Protein AF-A0A0M8YAC7-F1 (afdb_monomer_lite)

Radius of gyration: 15.44 Å; chains: 1; bounding box: 37×21×43 Å

Sequence (80 aa):
MPAAEPYRAWATFSFTAASGRTNECDLFIAVPGGLYLLELKGHPGRVVNHGDTWQFHADRVRTLKNPLHLTDLKCKELKG

Secondary structure (DSSP, 8-state):
--SSTT-EEEEEEEEE-TTS-EEEEEEEEEETTEEEEE-----SSEEEEETTEEEEESSSEEEEE-THHHHHHHHHHHH-

Structure (mmCIF, N/CA/C/O backbone):
data_AF-A0A0M8YAC7-F1
#
_entry.id   AF-A0A0M8YAC7-F1
#
loop_
_atom_site.group_PDB
_atom_site.id
_atom_site.type_symbol
_atom_site.label_atom_id
_atom_site.label_alt_id
_atom_site.label_comp_id
_atom_site.label_asym_id
_atom_site.label_entity_id
_atom_site.label_seq_id
_atom_site.pdbx_PDB_ins_code
_atom_site.Cartn_x
_atom_site.Cartn_y
_atom_site.Cartn_z
_atom_site.occupancy
_atom_site.B_iso_or_equiv
_atom_site.auth_seq_id
_atom_site.auth_comp_id
_atom_site.auth_asym_id
_atom_site.auth_atom_id
_atom_site.pdbx_PDB_model_num
ATOM 1 N N . MET A 1 1 ? -18.898 0.330 -2.978 1.00 81.56 1 MET A N 1
ATOM 2 C CA . MET A 1 1 ? -18.896 -0.342 -1.660 1.00 81.56 1 MET A CA 1
ATOM 3 C C . MET A 1 1 ? -20.329 -0.461 -1.175 1.00 81.56 1 MET A C 1
ATOM 5 O O . MET A 1 1 ? -21.103 0.436 -1.500 1.00 81.56 1 MET A O 1
ATOM 9 N N . PRO A 1 2 ? -20.705 -1.536 -0.464 1.00 88.38 2 PRO A N 1
ATOM 10 C CA . PRO A 1 2 ? -22.025 -1.639 0.153 1.00 88.38 2 PRO A CA 1
ATOM 11 C C . PRO A 1 2 ? -22.278 -0.468 1.108 1.00 88.38 2 PRO A C 1
ATOM 13 O O . PRO A 1 2 ? -21.362 -0.039 1.806 1.00 88.38 2 PRO A O 1
ATOM 16 N N . ALA A 1 3 ? -23.513 0.028 1.161 1.00 89.88 3 ALA A N 1
ATOM 17 C CA . ALA A 1 3 ? -23.932 1.037 2.132 1.00 89.88 3 ALA A CA 1
ATOM 18 C C . ALA A 1 3 ? -24.291 0.373 3.476 1.00 89.88 3 ALA A C 1
ATOM 20 O O . ALA A 1 3 ? -25.434 0.424 3.921 1.00 89.88 3 ALA A O 1
ATOM 21 N N . ALA A 1 4 ? -23.329 -0.325 4.079 1.00 91.00 4 ALA A N 1
ATOM 22 C CA . ALA A 1 4 ? -23.500 -1.050 5.333 1.00 91.00 4 ALA A CA 1
ATOM 23 C C . ALA A 1 4 ? -2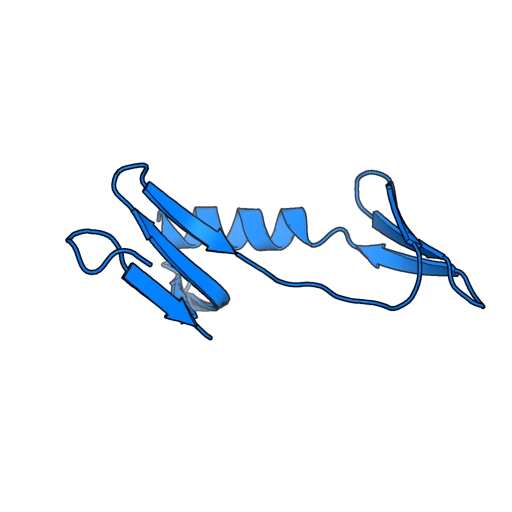2.207 -1.018 6.152 1.00 91.00 4 ALA A C 1
ATOM 25 O O . ALA A 1 4 ? -21.110 -1.008 5.597 1.00 91.00 4 ALA A O 1
ATOM 26 N N . GLU A 1 5 ? -22.320 -1.052 7.475 1.00 90.88 5 GLU A N 1
ATOM 27 C CA . GLU A 1 5 ? -21.150 -1.194 8.340 1.00 90.88 5 GLU A CA 1
ATOM 28 C C . GLU A 1 5 ? -20.622 -2.640 8.322 1.00 90.88 5 GLU A C 1
ATOM 30 O O . GLU A 1 5 ? -21.414 -3.579 8.189 1.00 90.88 5 GLU A O 1
ATOM 35 N N . PRO A 1 6 ? -19.299 -2.854 8.462 1.00 91.88 6 PRO A N 1
ATOM 36 C CA . PRO A 1 6 ? -18.226 -1.866 8.604 1.00 91.88 6 PRO A CA 1
ATOM 37 C C . PRO A 1 6 ? -17.539 -1.513 7.264 1.00 91.88 6 PRO A C 1
ATOM 39 O O . PRO A 1 6 ? -16.337 -1.258 7.246 1.00 91.88 6 PRO A O 1
ATOM 42 N N . TYR A 1 7 ? -18.245 -1.547 6.125 1.00 96.88 7 TYR A N 1
ATOM 43 C CA . TYR A 1 7 ? -17.630 -1.319 4.812 1.00 96.88 7 TYR A CA 1
ATOM 44 C C . TYR A 1 7 ? -17.273 0.158 4.624 1.00 96.88 7 TYR A C 1
ATOM 46 O O . TYR A 1 7 ? -18.133 0.994 4.343 1.00 96.88 7 TYR A O 1
ATOM 54 N N . ARG A 1 8 ? -15.984 0.485 4.727 1.00 96.31 8 ARG A N 1
ATOM 55 C CA . ARG A 1 8 ? -15.464 1.837 4.486 1.00 96.31 8 ARG A CA 1
ATOM 56 C C . ARG A 1 8 ? -14.261 1.801 3.565 1.00 96.31 8 ARG A C 1
ATOM 58 O O . ARG A 1 8 ? -13.508 0.830 3.536 1.00 96.31 8 ARG A O 1
ATOM 65 N N . ALA A 1 9 ? -14.093 2.873 2.804 1.00 96.81 9 ALA A N 1
ATOM 66 C CA . ALA A 1 9 ? -12.937 3.061 1.952 1.00 96.81 9 ALA A CA 1
ATOM 67 C C . ALA A 1 9 ? -12.542 4.537 1.949 1.00 96.81 9 ALA A C 1
ATOM 69 O O . ALA A 1 9 ? -13.401 5.404 1.785 1.00 96.81 9 ALA A O 1
ATOM 70 N N . TRP A 1 10 ? -11.251 4.806 2.115 1.00 97.62 10 TRP A N 1
ATOM 71 C CA . TRP A 1 10 ? -10.677 6.148 2.098 1.00 97.62 10 TRP A CA 1
ATOM 72 C C . TRP A 1 10 ? -9.604 6.206 1.022 1.00 97.62 10 TRP A C 1
ATOM 74 O O . TRP A 1 10 ? -8.593 5.510 1.114 1.00 97.62 10 TRP A O 1
ATOM 84 N N . ALA A 1 11 ? -9.844 7.011 -0.010 1.00 97.62 11 ALA A N 1
ATOM 85 C CA . ALA A 1 11 ? -8.823 7.322 -0.999 1.00 97.62 11 ALA A CA 1
ATOM 86 C C . ALA A 1 11 ? -7.785 8.280 -0.399 1.00 97.62 11 ALA A C 1
ATOM 88 O O . ALA A 1 11 ? -8.109 9.033 0.523 1.00 97.62 11 ALA A O 1
ATOM 89 N N . THR A 1 12 ? -6.561 8.256 -0.936 1.00 97.38 12 THR A N 1
ATOM 90 C CA . THR A 1 12 ? -5.459 9.152 -0.533 1.00 97.38 12 THR A CA 1
ATOM 91 C C . THR A 1 12 ? -5.263 9.176 0.987 1.00 97.38 12 THR A C 1
ATOM 93 O O . THR A 1 12 ? -5.215 10.234 1.612 1.00 97.38 12 THR A O 1
ATOM 96 N N . PHE A 1 13 ? -5.254 7.992 1.599 1.00 98.19 13 PHE A N 1
ATOM 97 C CA . PHE A 1 13 ? -5.216 7.836 3.049 1.00 98.19 13 PHE A CA 1
ATOM 98 C C . PHE A 1 13 ? -3.790 8.001 3.573 1.00 98.19 13 PHE A C 1
ATOM 100 O O . PHE A 1 13 ? -2.861 7.391 3.041 1.00 98.19 13 PHE A O 1
ATOM 107 N N . SER A 1 14 ? -3.629 8.769 4.650 1.00 97.81 14 SER A N 1
ATOM 108 C CA . SER A 1 14 ? -2.358 8.962 5.345 1.00 97.81 14 SER A CA 1
ATOM 109 C C . SER A 1 14 ? -2.469 8.630 6.832 1.00 97.81 14 SER A C 1
ATOM 111 O O . SER A 1 14 ? -3.530 8.762 7.444 1.00 97.81 14 SER A O 1
ATOM 113 N N . PHE A 1 15 ? -1.364 8.171 7.417 1.00 97.44 15 PHE A N 1
ATOM 114 C CA . PHE A 1 15 ? -1.254 7.885 8.845 1.00 97.44 15 PHE A CA 1
ATOM 115 C C . PHE A 1 15 ? 0.180 8.087 9.339 1.00 97.44 15 PHE A C 1
ATOM 117 O O . PHE A 1 15 ? 1.144 7.924 8.589 1.00 97.44 15 PHE A O 1
ATOM 124 N N . THR A 1 16 ? 0.323 8.398 10.625 1.00 97.75 16 THR A N 1
ATOM 125 C CA . THR A 1 16 ? 1.627 8.508 11.289 1.00 97.75 16 THR A CA 1
ATOM 126 C C . THR A 1 16 ? 1.889 7.236 12.084 1.00 97.75 16 THR A C 1
ATOM 128 O O . THR A 1 16 ? 1.119 6.890 12.977 1.00 97.75 16 THR A O 1
ATOM 131 N N . ALA A 1 17 ? 2.963 6.525 11.747 1.00 96.00 17 ALA A N 1
ATOM 132 C CA . ALA A 1 17 ? 3.392 5.323 12.454 1.00 96.00 17 ALA A CA 1
ATOM 133 C C . ALA A 1 17 ? 3.936 5.652 13.853 1.00 96.00 17 ALA A C 1
ATOM 135 O O . ALA A 1 17 ? 4.365 6.777 14.113 1.00 96.00 17 ALA A O 1
ATOM 136 N N . ALA A 1 18 ? 4.027 4.647 14.731 1.00 93.81 18 ALA A N 1
ATOM 137 C CA . ALA A 1 18 ? 4.644 4.796 16.057 1.00 93.81 18 ALA A CA 1
ATOM 138 C C . ALA A 1 18 ? 6.114 5.262 15.995 1.00 93.81 18 ALA A C 1
ATOM 140 O O . ALA A 1 18 ? 6.608 5.902 16.918 1.00 93.81 18 ALA A O 1
ATOM 141 N N . SER A 1 19 ? 6.801 4.995 14.880 1.00 92.75 19 SER A N 1
ATOM 142 C CA . SER A 1 19 ? 8.146 5.506 14.590 1.00 92.75 19 SER A CA 1
ATOM 143 C C . SER A 1 19 ? 8.198 7.016 14.313 1.00 92.75 19 SER A C 1
ATOM 145 O O . SER A 1 19 ? 9.284 7.567 14.152 1.00 92.75 19 SER A O 1
ATOM 147 N N . GLY A 1 20 ? 7.048 7.686 14.196 1.00 95.94 20 GLY A N 1
ATOM 148 C CA . GLY A 1 20 ? 6.925 9.068 13.733 1.00 95.94 20 GLY A CA 1
ATOM 149 C C . GLY A 1 20 ? 6.941 9.217 12.208 1.00 95.94 20 GLY A C 1
ATOM 150 O O . GLY A 1 20 ? 6.779 10.330 11.710 1.00 95.94 20 GLY A O 1
ATOM 151 N N . 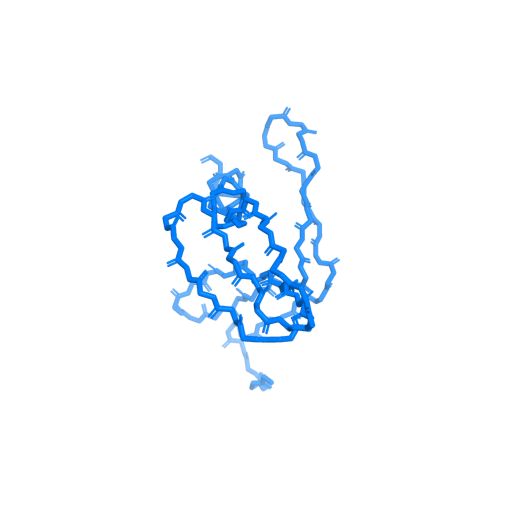ARG A 1 21 ? 7.112 8.128 11.440 1.00 95.44 21 ARG A N 1
ATOM 152 C CA . ARG A 1 21 ? 7.074 8.183 9.972 1.00 95.44 21 ARG A CA 1
ATOM 153 C C . ARG A 1 21 ? 5.648 8.412 9.475 1.00 95.44 21 ARG A C 1
ATOM 155 O O . ARG A 1 21 ? 4.750 7.633 9.790 1.00 95.44 21 ARG A O 1
ATOM 162 N N . THR A 1 22 ? 5.461 9.422 8.632 1.00 97.50 22 THR A N 1
ATOM 163 C CA . THR A 1 22 ? 4.226 9.581 7.856 1.00 97.50 22 THR A CA 1
ATOM 164 C C . THR A 1 22 ? 4.227 8.599 6.692 1.00 97.50 22 THR A C 1
ATOM 166 O O . THR A 1 22 ? 5.156 8.576 5.881 1.00 97.50 22 THR A O 1
ATOM 169 N N . ASN A 1 23 ? 3.180 7.789 6.608 1.00 97.56 23 ASN A N 1
ATOM 170 C CA . ASN A 1 23 ? 2.912 6.909 5.486 1.00 97.56 23 ASN A CA 1
ATOM 171 C C . ASN A 1 23 ? 1.625 7.335 4.790 1.00 97.56 23 ASN A C 1
ATOM 173 O O . ASN A 1 23 ? 0.707 7.877 5.401 1.00 97.56 23 ASN A O 1
ATOM 177 N N . GLU A 1 24 ? 1.554 7.015 3.508 1.00 97.56 24 GLU A N 1
ATOM 178 C CA . GLU A 1 24 ? 0.396 7.267 2.658 1.00 97.56 24 GLU A CA 1
ATOM 179 C C . GLU A 1 24 ? 0.089 6.010 1.850 1.00 97.56 24 GLU A C 1
ATOM 181 O O . GLU A 1 24 ? 0.988 5.197 1.630 1.00 97.56 24 GLU A O 1
ATOM 186 N N . CYS A 1 25 ? -1.150 5.848 1.399 1.00 97.62 25 CYS A N 1
ATOM 187 C CA . CYS A 1 25 ? -1.542 4.859 0.401 1.00 97.62 25 CYS A CA 1
ATOM 188 C C . CYS A 1 25 ? -2.676 5.395 -0.476 1.00 97.62 25 CYS A C 1
ATOM 190 O O . CYS A 1 25 ? -3.420 6.297 -0.080 1.00 97.62 25 CYS A O 1
ATOM 192 N N . ASP A 1 26 ? -2.836 4.801 -1.655 1.00 98.12 26 ASP A N 1
ATOM 193 C CA . ASP A 1 26 ? -3.868 5.227 -2.597 1.00 98.12 26 ASP A CA 1
ATOM 194 C C . ASP A 1 26 ? -5.279 4.913 -2.082 1.00 98.12 26 ASP A C 1
ATOM 196 O O . ASP A 1 26 ? -6.197 5.711 -2.285 1.00 98.12 26 ASP A O 1
ATOM 200 N N . LEU A 1 27 ? -5.462 3.775 -1.400 1.00 98.06 27 LEU A N 1
ATOM 201 C CA . LEU A 1 27 ? -6.751 3.367 -0.849 1.00 98.06 27 LEU A CA 1
ATOM 202 C C . LEU A 1 27 ? -6.590 2.526 0.423 1.00 98.06 27 LEU A C 1
ATOM 204 O O . LEU A 1 27 ? -5.949 1.476 0.414 1.00 98.06 27 LEU A O 1
ATOM 208 N N . PHE A 1 28 ? -7.254 2.948 1.496 1.00 97.75 28 PHE A N 1
ATOM 209 C CA . PHE A 1 28 ? -7.418 2.164 2.717 1.00 97.75 28 PHE A CA 1
ATOM 210 C C . PHE A 1 28 ? -8.842 1.621 2.803 1.00 97.75 28 PHE A C 1
ATOM 212 O O . PHE A 1 28 ? -9.800 2.367 2.601 1.00 97.75 28 PHE A O 1
ATOM 219 N N . ILE A 1 29 ? -8.994 0.328 3.083 1.00 97.62 29 ILE A N 1
ATOM 220 C CA . ILE A 1 29 ? -10.284 -0.367 3.072 1.00 97.62 29 ILE A CA 1
ATOM 221 C C . ILE A 1 29 ? -10.510 -1.059 4.413 1.00 97.62 29 ILE A C 1
ATOM 223 O O . ILE A 1 29 ? -9.668 -1.839 4.852 1.00 97.62 29 ILE A O 1
ATOM 227 N N . ALA A 1 30 ? -11.681 -0.839 5.006 1.00 96.50 30 ALA A N 1
ATOM 228 C CA . ALA A 1 30 ? -12.185 -1.609 6.135 1.00 96.50 30 ALA A CA 1
ATOM 229 C C . ALA A 1 30 ? -13.386 -2.456 5.699 1.00 96.50 30 ALA A C 1
ATOM 231 O O . ALA A 1 30 ? -14.328 -1.949 5.088 1.00 96.50 30 ALA A O 1
ATOM 232 N N . VAL A 1 31 ? -13.338 -3.751 6.002 1.00 96.88 31 VAL A N 1
ATOM 233 C CA . VAL A 1 31 ? -14.406 -4.735 5.761 1.00 96.88 31 VAL A CA 1
ATOM 234 C C . VAL A 1 31 ? -14.440 -5.747 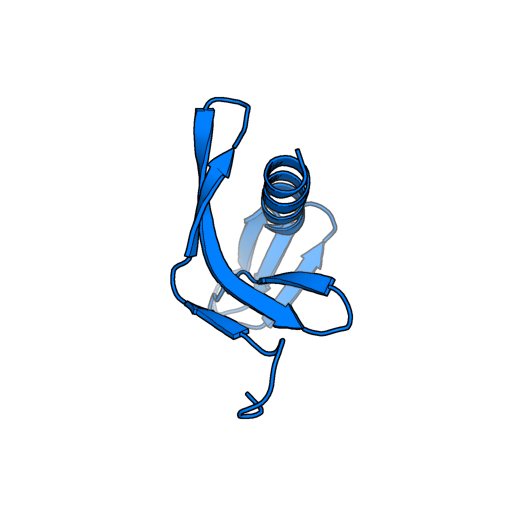6.914 1.00 96.88 31 VAL A C 1
ATOM 236 O O . VAL A 1 31 ? -13.479 -5.813 7.681 1.00 96.88 31 VAL A O 1
ATOM 239 N N . PRO A 1 32 ? -15.482 -6.595 7.043 1.00 96.00 32 PRO A N 1
ATOM 240 C CA . PRO A 1 32 ? -15.511 -7.633 8.080 1.00 96.00 32 PRO A CA 1
ATOM 241 C C . PRO A 1 32 ? -14.285 -8.560 8.098 1.00 96.00 32 PRO A C 1
ATOM 243 O O . PRO A 1 32 ? -13.909 -9.055 9.153 1.00 96.00 32 PRO A O 1
ATOM 246 N N . GLY A 1 33 ? -13.651 -8.782 6.941 1.00 95.19 33 GLY A N 1
ATOM 247 C CA . GLY A 1 33 ? -12.435 -9.594 6.819 1.00 95.19 33 GLY A CA 1
ATOM 248 C C . GLY A 1 33 ? -11.145 -8.913 7.291 1.00 95.19 33 GLY A C 1
ATOM 249 O O . GLY A 1 33 ? -10.116 -9.578 7.365 1.00 95.19 33 GLY A O 1
ATOM 250 N N . GLY A 1 34 ? -11.179 -7.615 7.610 1.00 95.44 34 GLY A N 1
ATOM 251 C CA . GLY A 1 34 ? -10.030 -6.869 8.113 1.00 95.44 34 GLY A CA 1
ATOM 252 C C . GLY A 1 34 ? -9.795 -5.533 7.413 1.00 95.44 34 GLY A C 1
ATOM 253 O O . GLY A 1 34 ? -10.682 -4.953 6.781 1.00 95.44 34 GLY A O 1
ATOM 254 N N . LEU A 1 35 ? -8.564 -5.050 7.568 1.00 96.00 35 LEU A N 1
ATOM 255 C CA . LEU A 1 35 ? -8.081 -3.783 7.034 1.00 96.00 35 LEU A CA 1
ATOM 256 C C . LEU A 1 35 ? -7.083 -4.053 5.906 1.00 96.00 35 LEU A C 1
ATOM 258 O O . LEU A 1 35 ? -6.189 -4.885 6.058 1.00 96.00 35 LEU A O 1
ATOM 262 N N . TYR A 1 36 ? -7.216 -3.336 4.794 1.00 96.88 36 TYR A N 1
ATOM 263 C CA . TYR A 1 36 ? -6.376 -3.510 3.611 1.00 96.88 36 TYR A CA 1
ATOM 264 C C . TYR A 1 36 ? -5.808 -2.160 3.174 1.00 96.88 36 TYR A C 1
ATOM 266 O O . TYR A 1 36 ? -6.555 -1.202 2.979 1.00 96.88 36 TYR A O 1
ATOM 274 N N . LEU A 1 37 ? -4.488 -2.102 2.995 1.00 97.81 37 LEU A N 1
ATOM 275 C CA . LEU A 1 37 ? -3.796 -1.006 2.317 1.00 97.81 37 LEU A CA 1
ATOM 276 C C . LEU A 1 37 ? -3.566 -1.411 0.861 1.00 97.81 37 LEU A C 1
ATOM 278 O O . LEU A 1 37 ? -2.923 -2.427 0.590 1.00 97.81 37 LEU A O 1
ATOM 282 N N . LEU A 1 38 ? -4.086 -0.621 -0.072 1.00 96.81 38 LEU A N 1
ATOM 283 C CA . LEU A 1 38 ? -3.931 -0.826 -1.505 1.00 96.81 38 LEU A CA 1
ATOM 284 C C . LEU A 1 38 ? -3.099 0.306 -2.109 1.00 96.81 38 LEU A C 1
ATOM 286 O O . LEU A 1 38 ? -3.343 1.489 -1.877 1.00 96.81 38 LEU A O 1
ATOM 290 N N . GLU A 1 39 ? -2.127 -0.092 -2.922 1.00 97.19 39 GLU A N 1
ATOM 291 C CA . GLU A 1 39 ? -1.247 0.789 -3.680 1.00 97.19 39 GLU A CA 1
ATOM 292 C C . GLU A 1 39 ? -1.403 0.478 -5.162 1.00 97.19 39 GLU A C 1
ATOM 294 O O . GLU A 1 39 ? -1.258 -0.668 -5.596 1.00 97.19 39 GLU A O 1
ATOM 299 N N . LEU A 1 40 ? -1.673 1.507 -5.949 1.00 94.81 40 LEU A N 1
ATOM 300 C CA . LEU A 1 40 ? -1.751 1.438 -7.391 1.00 94.81 40 LEU A CA 1
ATOM 301 C C . LEU A 1 40 ? -0.412 1.901 -7.958 1.00 94.81 40 LEU A C 1
ATOM 303 O O . LEU A 1 40 ? 0.060 3.014 -7.723 1.00 94.81 40 LEU A O 1
ATOM 307 N N . LYS A 1 41 ? 0.230 1.021 -8.724 1.00 91.44 41 LYS A N 1
ATOM 308 C CA . LYS A 1 41 ? 1.447 1.342 -9.470 1.00 91.44 41 LYS A CA 1
ATOM 309 C C . LYS A 1 41 ? 1.213 1.002 -10.928 1.00 91.44 41 LYS A C 1
ATOM 311 O O . LYS A 1 41 ? 0.985 -0.152 -11.276 1.00 91.44 41 LYS A O 1
ATOM 316 N N . GLY A 1 42 ? 1.252 2.029 -11.765 1.00 90.00 42 GLY A N 1
ATOM 317 C CA . GLY A 1 42 ? 1.049 1.911 -13.200 1.00 90.00 42 GLY A CA 1
ATOM 318 C C . GLY A 1 42 ? 2.290 2.342 -13.963 1.00 90.00 42 GLY A C 1
ATOM 319 O O . GLY A 1 42 ? 2.909 3.357 -13.648 1.00 90.00 42 GLY A O 1
ATOM 320 N N . HIS A 1 43 ? 2.635 1.577 -14.991 1.00 93.69 43 HIS A N 1
ATOM 321 C CA . HIS A 1 43 ? 3.581 1.985 -16.019 1.00 93.69 43 HIS A CA 1
ATOM 322 C C . HIS A 1 43 ? 3.156 1.345 -17.350 1.00 93.69 43 HIS A C 1
ATOM 324 O O . HIS A 1 43 ? 2.647 0.222 -17.324 1.00 93.69 43 HIS A O 1
ATOM 330 N N . PRO A 1 44 ? 3.339 2.016 -18.504 1.00 94.75 44 PRO A N 1
ATOM 331 C CA . PRO A 1 44 ? 3.014 1.429 -19.802 1.00 94.75 44 PRO A CA 1
ATOM 332 C C . PRO A 1 44 ? 3.712 0.087 -20.061 1.00 94.75 44 PRO A C 1
ATOM 334 O O . PRO A 1 44 ? 4.855 -0.111 -19.634 1.00 94.75 44 PRO A O 1
ATOM 337 N N . GLY A 1 45 ? 3.044 -0.780 -20.829 1.00 96.00 45 GLY A N 1
ATOM 338 C CA . GLY A 1 45 ? 3.562 -2.074 -21.281 1.00 96.00 45 GLY A CA 1
ATOM 339 C C . GLY A 1 45 ? 3.118 -3.269 -20.433 1.00 96.00 45 GLY A C 1
ATOM 340 O O . GLY A 1 45 ? 2.295 -3.151 -19.526 1.00 96.00 45 GLY A O 1
ATOM 341 N N . ARG A 1 46 ? 3.673 -4.448 -20.737 1.00 96.94 46 ARG A N 1
ATOM 342 C CA . ARG A 1 46 ? 3.447 -5.673 -19.954 1.00 96.94 46 ARG A CA 1
ATOM 343 C C . ARG A 1 46 ? 4.357 -5.681 -18.732 1.00 96.94 46 ARG A C 1
ATOM 345 O O . ARG A 1 46 ? 5.570 -5.567 -18.888 1.00 96.94 46 ARG A O 1
ATOM 352 N N . VAL A 1 47 ? 3.793 -5.880 -17.545 1.00 96.75 47 VAL A N 1
ATOM 353 C CA . VAL A 1 47 ? 4.570 -6.064 -16.313 1.00 96.75 47 VAL A CA 1
ATOM 354 C C . VAL A 1 47 ? 4.922 -7.539 -16.103 1.00 96.75 47 VAL A C 1
ATOM 356 O O . VAL A 1 47 ? 4.079 -8.416 -16.284 1.00 96.75 47 VAL A O 1
ATOM 359 N N . VAL A 1 48 ? 6.168 -7.813 -15.720 1.00 96.81 48 VAL A N 1
ATOM 360 C CA . VAL A 1 48 ? 6.646 -9.128 -15.277 1.00 96.81 48 VAL A CA 1
ATOM 361 C C . VAL A 1 48 ? 7.288 -8.970 -13.903 1.00 96.81 48 VAL A C 1
ATOM 363 O O . VAL A 1 48 ? 8.122 -8.087 -13.689 1.00 96.81 48 VAL A O 1
ATOM 366 N N . ASN A 1 49 ? 6.881 -9.815 -12.957 1.00 95.25 49 ASN A N 1
ATOM 367 C CA . ASN A 1 49 ? 7.490 -9.870 -11.635 1.00 95.25 49 ASN A CA 1
ATOM 368 C C . ASN A 1 49 ? 8.766 -10.724 -11.682 1.00 95.25 49 ASN A C 1
ATOM 370 O O . ASN A 1 49 ? 8.728 -11.872 -12.120 1.00 95.25 49 ASN A O 1
ATOM 374 N N . HIS A 1 50 ? 9.869 -10.166 -11.192 1.00 94.19 50 HIS A N 1
ATOM 375 C CA . HIS A 1 50 ? 11.154 -10.837 -11.021 1.00 94.19 50 HIS A CA 1
ATOM 376 C C . HIS A 1 50 ? 11.645 -10.649 -9.579 1.00 94.19 50 HIS A C 1
ATOM 378 O O . HIS A 1 50 ? 12.659 -9.988 -9.336 1.00 94.19 50 HIS A O 1
ATOM 384 N N . GLY A 1 51 ? 10.887 -11.179 -8.614 1.00 93.75 51 GLY A N 1
ATOM 385 C CA . GLY A 1 51 ? 11.212 -11.119 -7.188 1.00 93.75 51 GLY A CA 1
ATOM 386 C C . GLY A 1 51 ? 11.249 -9.679 -6.683 1.00 93.75 51 GLY A C 1
ATOM 387 O O . GLY A 1 51 ? 10.212 -9.023 -6.567 1.00 93.75 51 GLY A O 1
ATOM 388 N N . ASP A 1 52 ? 12.451 -9.164 -6.439 1.00 95.06 52 ASP A N 1
ATOM 389 C CA . ASP A 1 52 ? 12.685 -7.814 -5.911 1.00 95.06 52 ASP A CA 1
ATOM 390 C C . ASP A 1 52 ? 12.487 -6.700 -6.940 1.00 95.06 52 ASP A C 1
ATOM 392 O O . ASP A 1 52 ? 12.595 -5.516 -6.611 1.00 95.06 52 ASP A O 1
ATOM 396 N N . THR A 1 53 ? 12.181 -7.050 -8.190 1.00 96.38 53 THR A N 1
ATOM 397 C CA . THR A 1 53 ? 11.953 -6.079 -9.260 1.00 96.38 53 THR A CA 1
ATOM 398 C C . THR A 1 53 ? 10.710 -6.387 -10.079 1.00 96.38 53 THR A C 1
ATOM 400 O O . THR A 1 53 ? 10.287 -7.534 -10.216 1.00 96.38 53 THR A O 1
ATOM 403 N N . TRP A 1 54 ? 10.124 -5.336 -10.641 1.00 96.94 54 TRP A N 1
ATOM 404 C CA . TRP A 1 54 ? 9.143 -5.410 -11.716 1.00 96.94 54 TRP A CA 1
ATOM 405 C C . TRP A 1 54 ? 9.784 -4.893 -12.998 1.00 96.94 54 TRP A C 1
ATOM 407 O O . TRP A 1 54 ? 10.396 -3.820 -13.002 1.00 96.94 54 TRP A O 1
ATOM 417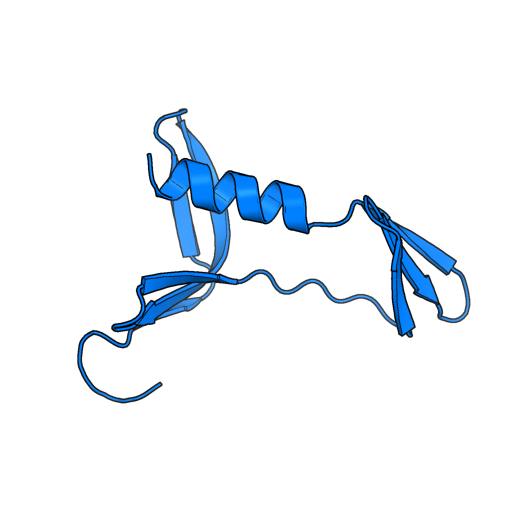 N N . GLN A 1 55 ? 9.628 -5.644 -14.083 1.00 97.38 55 GLN A N 1
ATOM 418 C CA . GLN A 1 55 ? 10.048 -5.239 -15.418 1.00 97.38 55 GLN A CA 1
ATOM 419 C C . GLN A 1 55 ? 8.826 -4.887 -16.256 1.00 97.38 55 GLN A C 1
ATOM 421 O O . GLN A 1 55 ? 7.888 -5.673 -16.365 1.00 97.38 55 GLN A O 1
ATOM 426 N N . PHE A 1 56 ? 8.841 -3.703 -16.853 1.00 97.38 56 PHE A N 1
ATOM 427 C CA . PHE A 1 56 ? 7.802 -3.230 -17.756 1.00 97.38 56 PHE A CA 1
ATOM 428 C C . PHE A 1 56 ? 8.324 -3.272 -19.187 1.00 97.38 56 PHE A C 1
ATOM 430 O O . PHE A 1 56 ? 9.299 -2.592 -19.508 1.00 97.38 56 PHE A O 1
ATOM 437 N N . HIS A 1 57 ? 7.679 -4.073 -20.031 1.00 97.44 57 HIS A N 1
ATOM 438 C CA . HIS A 1 57 ? 8.027 -4.276 -21.434 1.00 97.44 57 HIS A CA 1
ATOM 439 C C . HIS A 1 57 ? 7.087 -3.452 -22.327 1.00 97.44 57 HIS A C 1
ATOM 441 O O . HIS A 1 57 ? 5.933 -3.834 -22.538 1.00 97.44 57 HIS A O 1
ATOM 447 N N . ALA A 1 58 ? 7.591 -2.324 -22.827 1.00 95.31 58 ALA A N 1
ATOM 448 C CA . ALA A 1 58 ? 6.992 -1.501 -23.883 1.00 95.31 58 ALA A CA 1
ATOM 449 C C . ALA A 1 58 ? 8.043 -1.312 -25.002 1.00 95.31 58 ALA A C 1
ATOM 451 O O . ALA A 1 58 ? 8.796 -2.247 -25.267 1.00 95.31 58 ALA A O 1
ATOM 452 N N . ASP A 1 59 ? 8.173 -0.118 -25.594 1.00 96.38 59 ASP A N 1
ATOM 453 C CA . ASP A 1 59 ? 9.236 0.193 -26.577 1.00 96.38 59 ASP A CA 1
ATOM 454 C C . ASP A 1 59 ? 10.654 -0.009 -26.010 1.00 96.38 59 ASP A C 1
ATOM 456 O O . ASP A 1 59 ? 11.604 -0.301 -26.731 1.00 96.38 59 ASP A O 1
ATOM 460 N N . ARG A 1 60 ? 10.794 0.133 -24.686 1.00 95.50 60 ARG A N 1
ATOM 461 C CA . ARG A 1 60 ? 11.995 -0.196 -23.912 1.00 95.50 60 ARG A CA 1
ATOM 462 C C . ARG A 1 60 ? 11.614 -0.932 -22.634 1.00 95.50 60 ARG A C 1
ATOM 464 O O . ARG A 1 60 ? 10.513 -0.741 -22.113 1.00 95.50 60 ARG A O 1
ATOM 471 N N . VAL A 1 61 ? 12.543 -1.726 -22.101 1.00 96.81 61 VAL A N 1
ATOM 472 C CA . VAL A 1 61 ? 12.371 -2.365 -20.790 1.00 96.81 61 VAL A CA 1
ATOM 473 C C . VAL A 1 61 ? 12.714 -1.365 -19.691 1.00 96.81 61 VAL A C 1
ATOM 475 O O . VAL A 1 61 ? 13.794 -0.773 -19.696 1.00 96.81 61 VAL A O 1
ATOM 478 N N . ARG A 1 62 ? 11.800 -1.180 -18.735 1.00 96.00 62 ARG A N 1
ATOM 479 C CA . ARG A 1 62 ? 12.054 -0.415 -17.509 1.00 96.00 62 ARG A CA 1
ATOM 480 C C . ARG A 1 62 ? 11.981 -1.335 -16.301 1.00 96.00 62 ARG A C 1
ATOM 482 O O . ARG A 1 62 ? 10.961 -1.983 -16.089 1.00 96.00 62 ARG A O 1
ATOM 489 N N . THR A 1 63 ? 13.026 -1.323 -15.484 1.00 96.50 63 THR A N 1
ATOM 490 C CA . THR A 1 63 ? 13.082 -2.083 -14.232 1.00 96.50 63 THR A CA 1
ATOM 491 C C . THR A 1 63 ? 12.860 -1.148 -13.053 1.00 96.50 63 THR A C 1
ATOM 493 O O . THR A 1 63 ? 13.536 -0.126 -12.929 1.00 96.50 63 THR A O 1
ATOM 496 N N . LEU A 1 64 ? 11.917 -1.492 -12.184 1.00 95.06 64 LEU A N 1
ATOM 497 C CA . LEU A 1 64 ? 11.656 -0.808 -10.920 1.00 95.06 64 LEU A CA 1
ATOM 498 C C . LEU A 1 64 ? 11.788 -1.808 -9.771 1.00 95.06 64 LEU A C 1
ATOM 500 O O . LEU A 1 64 ? 11.553 -3.000 -9.962 1.00 95.06 64 LEU A O 1
ATOM 504 N N . LYS A 1 65 ? 12.134 -1.335 -8.568 1.00 95.25 65 LYS A N 1
ATOM 505 C CA . LYS A 1 65 ? 12.036 -2.174 -7.365 1.00 95.25 65 LYS A CA 1
ATOM 506 C C . LYS A 1 65 ? 10.582 -2.592 -7.156 1.00 95.25 65 LYS A C 1
ATOM 508 O O . LYS A 1 65 ? 9.673 -1.788 -7.361 1.00 95.25 65 LYS A O 1
ATOM 513 N N . ASN A 1 66 ? 10.374 -3.834 -6.739 1.00 95.00 66 ASN A N 1
ATOM 514 C CA . ASN A 1 66 ? 9.053 -4.355 -6.439 1.00 95.00 66 ASN A CA 1
ATOM 515 C C . ASN A 1 66 ? 8.468 -3.582 -5.237 1.00 95.00 66 ASN A C 1
ATOM 517 O O . ASN A 1 66 ? 9.047 -3.638 -4.145 1.00 95.00 66 ASN A O 1
ATOM 521 N N . PRO A 1 67 ? 7.339 -2.868 -5.412 1.00 93.75 67 PRO A N 1
ATOM 522 C CA . PRO A 1 67 ? 6.758 -2.022 -4.370 1.00 93.75 67 PRO A CA 1
ATOM 523 C C . PRO A 1 67 ? 6.223 -2.816 -3.170 1.00 93.75 67 PRO A C 1
ATOM 525 O O . PRO A 1 67 ? 6.042 -2.227 -2.105 1.00 93.75 67 PRO A O 1
ATOM 528 N N . LEU A 1 68 ? 6.026 -4.135 -3.316 1.00 93.94 68 LEU A N 1
ATOM 529 C CA . LEU A 1 68 ? 5.468 -5.026 -2.295 1.00 93.94 68 LEU A CA 1
ATOM 530 C C . LEU A 1 68 ? 6.106 -4.827 -0.918 1.00 93.94 68 LEU A C 1
ATOM 532 O O . LEU A 1 68 ? 5.395 -4.724 0.072 1.00 93.94 68 LEU A O 1
ATOM 536 N N . HIS A 1 69 ? 7.434 -4.737 -0.858 1.00 92.94 69 HIS A N 1
ATOM 537 C CA . HIS A 1 6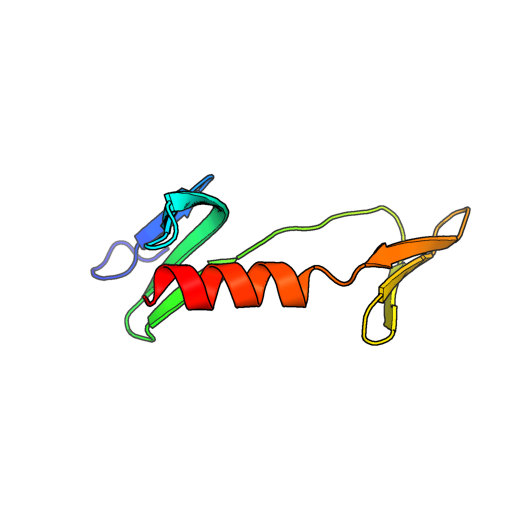9 ? 8.167 -4.642 0.404 1.00 92.94 69 HIS A CA 1
ATOM 538 C C . HIS A 1 69 ? 7.874 -3.342 1.158 1.00 92.94 69 HIS A C 1
ATOM 540 O O . HIS A 1 69 ? 7.745 -3.344 2.380 1.00 92.94 69 HIS A O 1
ATOM 546 N N . LEU A 1 70 ? 7.743 -2.225 0.436 1.00 94.62 70 LEU A N 1
ATOM 547 C CA . LEU A 1 70 ? 7.403 -0.949 1.056 1.00 94.62 70 LEU A CA 1
ATOM 548 C C . LEU A 1 70 ? 5.939 -0.941 1.505 1.00 94.62 70 LEU A C 1
ATOM 550 O O . LEU A 1 70 ? 5.643 -0.443 2.586 1.00 94.62 70 LEU A O 1
ATOM 554 N N . THR A 1 71 ? 5.031 -1.515 0.713 1.00 96.06 71 THR A N 1
ATOM 555 C CA . THR A 1 71 ? 3.620 -1.662 1.095 1.00 96.06 71 THR A CA 1
ATOM 556 C C . THR A 1 71 ? 3.459 -2.552 2.332 1.00 96.06 71 THR A C 1
ATOM 558 O O . THR A 1 71 ? 2.751 -2.175 3.259 1.00 9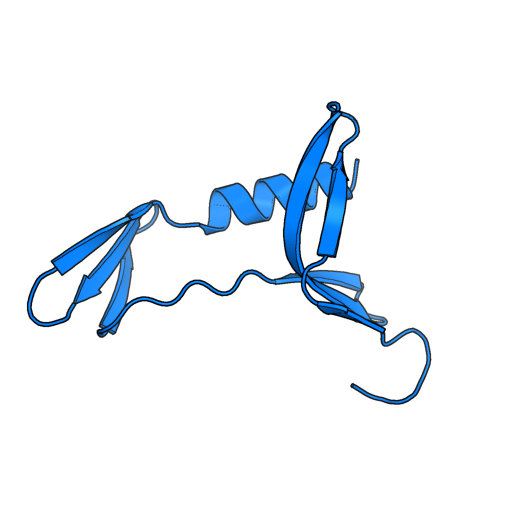6.06 71 THR A O 1
ATOM 561 N N . ASP A 1 72 ? 4.167 -3.681 2.401 1.00 96.38 72 ASP A N 1
ATOM 562 C CA . ASP A 1 72 ? 4.192 -4.562 3.575 1.00 96.38 72 ASP A CA 1
ATOM 563 C C . ASP A 1 72 ? 4.731 -3.842 4.820 1.00 96.38 72 ASP A C 1
ATOM 565 O O . ASP A 1 72 ? 4.145 -3.935 5.900 1.00 96.38 72 ASP A O 1
ATOM 569 N N . LEU A 1 73 ? 5.792 -3.043 4.668 1.00 96.44 73 LEU A N 1
ATOM 570 C CA . LEU A 1 73 ? 6.307 -2.222 5.760 1.00 96.44 73 LEU A CA 1
ATOM 571 C C . LEU A 1 73 ? 5.264 -1.212 6.263 1.00 96.44 73 LEU A C 1
ATOM 573 O O . LEU A 1 73 ? 5.111 -1.066 7.473 1.00 96.44 73 LEU A O 1
ATOM 577 N N . LYS A 1 74 ? 4.511 -0.554 5.370 1.00 97.31 74 LYS A N 1
ATOM 578 C CA . LYS A 1 74 ? 3.399 0.333 5.764 1.00 97.31 74 LYS A CA 1
ATOM 579 C C . LYS A 1 74 ? 2.337 -0.430 6.559 1.00 97.31 74 LYS A C 1
ATOM 581 O O . LYS A 1 74 ? 1.895 0.061 7.590 1.00 97.31 74 LYS A O 1
ATOM 586 N N . CYS A 1 75 ? 1.962 -1.638 6.133 1.00 97.06 75 CYS A N 1
ATOM 587 C CA . CYS A 1 75 ? 1.009 -2.477 6.867 1.00 97.06 75 CYS A CA 1
ATOM 588 C C . CYS A 1 75 ? 1.499 -2.818 8.278 1.00 97.06 75 CYS A C 1
ATOM 590 O O . CYS A 1 75 ? 0.738 -2.710 9.239 1.00 97.06 75 CYS A O 1
ATOM 592 N N . LYS A 1 76 ? 2.771 -3.209 8.413 1.00 96.75 76 LYS A N 1
ATOM 593 C CA . LYS A 1 76 ? 3.386 -3.523 9.711 1.00 96.75 76 LYS A CA 1
ATOM 594 C C . LYS A 1 76 ? 3.424 -2.305 10.627 1.00 96.75 76 LYS A C 1
ATOM 596 O O . LYS A 1 76 ? 3.109 -2.424 11.801 1.00 96.75 76 LYS A O 1
ATOM 601 N N . GLU A 1 77 ? 3.734 -1.136 10.082 1.00 96.81 77 GLU A N 1
ATOM 602 C CA . GLU A 1 77 ? 3.736 0.115 10.840 1.00 96.81 77 GLU A CA 1
ATOM 603 C C . GLU A 1 77 ? 2.341 0.614 11.223 1.00 96.81 77 GLU A C 1
ATOM 605 O O . GLU A 1 77 ? 2.196 1.240 12.269 1.00 96.81 77 GLU A O 1
ATOM 610 N N . LEU A 1 78 ? 1.319 0.343 10.404 1.00 95.88 78 LEU A N 1
ATOM 611 C CA . LEU A 1 78 ? -0.071 0.659 10.737 1.00 95.88 78 LEU A CA 1
ATOM 612 C C . LEU A 1 78 ? -0.592 -0.224 11.877 1.00 95.88 78 LEU A C 1
ATOM 614 O O . LEU A 1 78 ? -1.372 0.238 12.705 1.00 95.88 78 LEU A O 1
ATOM 618 N N . LYS A 1 79 ? -0.173 -1.495 11.911 1.00 93.25 79 LYS A N 1
ATOM 619 C CA . LYS A 1 79 ? -0.544 -2.441 12.971 1.00 93.25 79 LYS A CA 1
ATOM 620 C C . LYS A 1 79 ? -0.006 -2.012 14.346 1.00 93.25 79 LYS A C 1
ATOM 622 O O . LYS A 1 79 ? -0.690 -2.260 15.340 1.00 93.25 79 LYS A O 1
ATOM 627 N N . GLY A 1 80 ? 1.165 -1.369 14.375 1.00 84.50 80 GLY A N 1
ATOM 628 C CA . GLY A 1 80 ? 1.913 -1.065 15.598 1.00 84.50 80 GLY A CA 1
ATOM 629 C C . GLY A 1 80 ? 2.909 -2.158 15.956 1.00 84.50 80 GLY A C 1
ATOM 630 O O . GLY A 1 80 ? 2.545 -3.356 15.870 1.00 84.50 80 GLY A O 1
#

pLDDT: mean 95.38, std 2.88, range [81.56, 98.19]

Foldseek 3Di:
DDPDPPWDKDAFDWDQFPVRDIDTAGMWTDDPVGIDGDHDDDDDADWDDDDQWIWHDDPDIDIDGDCVVVRVVVVVRVVD